Protein AF-A0A2V5RBY5-F1 (afdb_monomer_lite)

Radius of gyration: 20.27 Å; chains: 1; bounding box: 41×39×56 Å

Structure (mmCIF, N/CA/C/O backbone):
data_AF-A0A2V5RBY5-F1
#
_entry.id   AF-A0A2V5RBY5-F1
#
loop_
_atom_site.group_PDB
_atom_site.id
_atom_site.type_symbol
_atom_site.label_atom_id
_atom_site.label_alt_id
_atom_site.label_comp_id
_atom_site.label_asym_id
_atom_site.label_entity_id
_atom_site.label_seq_id
_atom_site.pdbx_PDB_ins_code
_atom_site.Cartn_x
_atom_site.Cartn_y
_atom_site.Cartn_z
_atom_site.occupancy
_atom_site.B_iso_or_equiv
_atom_site.auth_seq_id
_atom_site.auth_comp_id
_atom_site.auth_asym_id
_atom_site.auth_atom_id
_atom_site.pdbx_PDB_model_num
ATOM 1 N N . MET A 1 1 ? -12.080 25.697 1.857 1.00 53.56 1 MET A N 1
ATOM 2 C CA . MET A 1 1 ? -10.682 25.572 1.367 1.00 53.56 1 MET A CA 1
ATOM 3 C C . MET A 1 1 ? -9.979 24.248 1.733 1.00 53.56 1 MET A C 1
ATOM 5 O O . MET A 1 1 ? -9.170 23.794 0.939 1.00 53.56 1 MET A O 1
ATOM 9 N N . ARG A 1 2 ? -10.310 23.562 2.844 1.00 58.31 2 ARG A N 1
ATOM 10 C CA . ARG A 1 2 ? -9.569 22.377 3.357 1.00 58.31 2 ARG A CA 1
ATOM 11 C C . ARG A 1 2 ? -9.593 21.093 2.490 1.00 58.31 2 ARG A C 1
ATOM 13 O O . ARG A 1 2 ? -8.629 20.343 2.514 1.00 58.31 2 ARG A O 1
ATOM 20 N N . ARG A 1 3 ? -10.642 20.841 1.686 1.00 60.62 3 ARG A N 1
ATOM 21 C CA . ARG A 1 3 ? -10.751 19.612 0.857 1.00 60.62 3 ARG A CA 1
ATOM 22 C C . ARG A 1 3 ? -9.857 19.604 -0.393 1.00 60.62 3 ARG A C 1
ATOM 24 O O . ARG A 1 3 ? -9.404 18.543 -0.796 1.00 60.62 3 ARG A O 1
ATOM 31 N N . ARG A 1 4 ? -9.570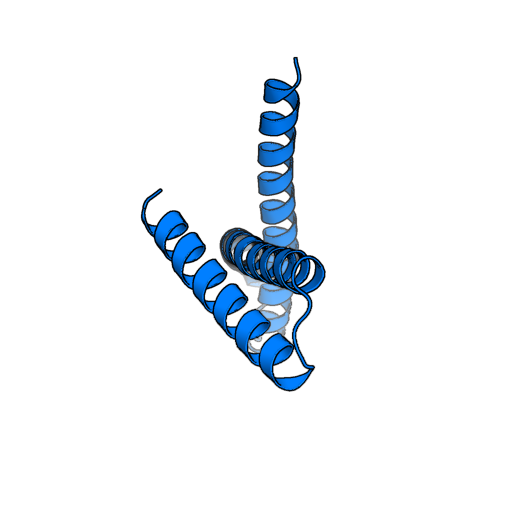 20.770 -0.992 1.00 66.12 4 ARG A N 1
ATOM 32 C CA . ARG A 1 4 ? -8.760 20.864 -2.228 1.00 66.12 4 ARG A CA 1
ATOM 33 C C . ARG A 1 4 ? -7.279 20.572 -1.973 1.00 66.12 4 ARG A C 1
ATOM 35 O O . ARG A 1 4 ? -6.654 19.892 -2.773 1.00 66.12 4 ARG A O 1
ATOM 42 N N . GLY A 1 5 ? -6.753 21.015 -0.827 1.00 79.12 5 GLY A N 1
ATOM 43 C CA . GLY A 1 5 ? -5.382 20.701 -0.413 1.00 79.12 5 GLY A CA 1
ATOM 44 C C . GLY A 1 5 ? -5.182 19.215 -0.105 1.00 79.12 5 GLY A C 1
ATOM 45 O O . GLY A 1 5 ? -4.177 18.644 -0.508 1.00 79.12 5 GLY A O 1
ATOM 46 N N . ALA A 1 6 ? -6.165 18.567 0.532 1.00 81.50 6 ALA A N 1
ATOM 47 C CA . ALA A 1 6 ? -6.101 17.135 0.831 1.00 81.50 6 ALA A CA 1
ATOM 48 C C . ALA A 1 6 ? -6.077 16.270 -0.442 1.00 81.50 6 ALA A C 1
ATOM 50 O O . ALA A 1 6 ? -5.287 15.338 -0.534 1.00 81.50 6 ALA A O 1
ATOM 51 N N . LEU A 1 7 ? -6.890 16.610 -1.448 1.00 84.00 7 LEU A N 1
ATOM 52 C CA . LEU A 1 7 ? -6.886 15.910 -2.737 1.00 84.00 7 LEU A CA 1
ATOM 53 C C . LEU A 1 7 ? -5.540 16.047 -3.460 1.00 84.00 7 LEU A C 1
ATOM 55 O O . LEU A 1 7 ? -5.019 15.062 -3.976 1.00 84.00 7 LEU A O 1
ATOM 59 N N . LEU A 1 8 ? -4.958 17.251 -3.453 1.00 85.50 8 LEU A N 1
ATOM 60 C CA . LEU A 1 8 ? -3.655 17.497 -4.069 1.00 85.50 8 LEU A CA 1
ATOM 61 C C . LEU A 1 8 ? -2.535 16.734 -3.347 1.00 85.50 8 LEU A C 1
ATOM 63 O O . LEU A 1 8 ? -1.671 16.155 -3.998 1.00 85.50 8 LEU A O 1
ATOM 67 N N . ALA A 1 9 ? -2.579 16.688 -2.013 1.00 90.06 9 ALA A N 1
ATOM 68 C CA . ALA A 1 9 ? -1.621 15.938 -1.207 1.00 90.06 9 ALA A CA 1
ATOM 69 C C . ALA A 1 9 ? -1.703 14.429 -1.480 1.00 90.06 9 ALA A C 1
ATOM 71 O O . ALA A 1 9 ? -0.672 13.794 -1.681 1.00 90.06 9 ALA A O 1
ATOM 72 N N . LEU A 1 10 ? -2.914 13.869 -1.563 1.00 86.06 10 LEU A N 1
ATOM 73 C CA . LEU A 1 10 ? -3.118 12.452 -1.884 1.00 86.06 10 LEU A CA 1
ATOM 74 C C . LEU A 1 10 ? -2.648 12.110 -3.303 1.00 86.06 10 LEU A C 1
ATOM 76 O O . LEU A 1 10 ? -2.054 11.054 -3.523 1.00 86.06 10 LEU A O 1
ATOM 80 N N . PHE A 1 11 ? -2.874 13.005 -4.265 1.00 88.75 11 PHE A N 1
ATOM 81 C CA . PHE A 1 11 ? -2.359 12.838 -5.620 1.00 88.75 11 PHE A CA 1
ATOM 82 C C . PHE A 1 11 ? -0.826 12.859 -5.642 1.00 88.75 11 PHE A C 1
ATOM 84 O O . PHE A 1 11 ? -0.203 11.936 -6.166 1.00 88.75 11 PHE A O 1
ATOM 91 N N . LEU A 1 12 ? -0.214 13.868 -5.015 1.00 92.00 12 LEU A N 1
ATOM 92 C CA . LEU A 1 12 ? 1.240 14.003 -4.958 1.00 92.00 12 LEU A CA 1
ATOM 93 C C . LEU A 1 12 ? 1.893 12.823 -4.228 1.00 92.00 12 LEU A C 1
ATOM 95 O O . LEU A 1 12 ? 2.943 12.348 -4.647 1.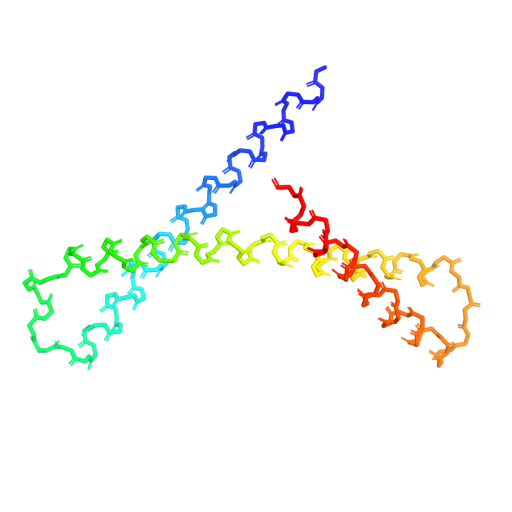00 92.00 12 LEU A O 1
ATOM 99 N N . GLN A 1 13 ? 1.245 12.307 -3.185 1.00 93.25 13 GLN A N 1
ATOM 100 C CA . GLN A 1 13 ? 1.672 11.107 -2.480 1.00 93.25 13 GLN A CA 1
ATOM 101 C C . GLN A 1 13 ? 1.679 9.881 -3.402 1.00 93.25 13 GLN A C 1
ATOM 103 O O . GLN A 1 13 ? 2.682 9.171 -3.444 1.00 93.25 13 GLN A O 1
ATOM 108 N N . LYS A 1 14 ? 0.610 9.644 -4.176 1.00 92.00 14 LYS A N 1
ATOM 109 C CA . LYS A 1 14 ? 0.566 8.526 -5.138 1.00 92.00 14 LYS A CA 1
ATOM 110 C C . LYS A 1 14 ? 1.659 8.654 -6.203 1.00 92.00 14 LYS A C 1
ATOM 112 O O . LYS A 1 14 ? 2.318 7.664 -6.510 1.00 92.00 14 LYS A O 1
ATOM 117 N N . VAL A 1 15 ? 1.907 9.865 -6.704 1.00 94.38 15 VAL A N 1
ATOM 118 C CA . VAL A 1 15 ? 3.017 10.128 -7.637 1.00 94.38 15 VAL A CA 1
ATOM 119 C C . VAL A 1 15 ? 4.368 9.837 -6.981 1.00 94.38 15 VAL A C 1
ATOM 121 O O . VAL A 1 15 ? 5.187 9.136 -7.567 1.00 94.38 15 VAL A O 1
ATOM 124 N N . ALA A 1 16 ? 4.596 10.309 -5.754 1.00 95.50 16 ALA A N 1
ATOM 125 C CA . ALA A 1 16 ? 5.840 10.065 -5.029 1.00 95.50 16 ALA A CA 1
ATOM 126 C C . ALA A 1 16 ? 6.091 8.564 -4.805 1.00 95.50 16 ALA A C 1
ATOM 128 O O . ALA A 1 16 ? 7.197 8.090 -5.055 1.00 95.50 16 ALA A O 1
ATOM 129 N N . ILE A 1 17 ? 5.067 7.804 -4.405 1.00 95.81 17 ILE A N 1
ATOM 130 C CA . ILE A 1 17 ? 5.157 6.346 -4.225 1.00 95.81 17 ILE A CA 1
ATOM 131 C C . ILE A 1 17 ? 5.492 5.656 -5.551 1.00 95.81 17 ILE A C 1
ATOM 133 O O . ILE A 1 17 ? 6.385 4.811 -5.586 1.00 95.81 17 ILE A O 1
ATOM 137 N N . ALA A 1 18 ? 4.825 6.037 -6.645 1.00 96.44 18 ALA A N 1
ATOM 138 C CA . ALA A 1 18 ? 5.085 5.472 -7.966 1.00 96.44 18 ALA A CA 1
ATOM 139 C C . ALA A 1 18 ? 6.520 5.750 -8.434 1.00 96.44 18 ALA A C 1
ATOM 141 O O . ALA A 1 18 ? 7.197 4.841 -8.907 1.00 96.44 18 ALA A O 1
ATOM 142 N N . VAL A 1 19 ? 7.010 6.983 -8.261 1.00 97.38 19 VAL A N 1
ATOM 143 C CA . VAL A 1 19 ? 8.383 7.368 -8.625 1.00 97.38 19 VAL A CA 1
ATOM 144 C C . VAL A 1 19 ? 9.403 6.608 -7.780 1.00 97.38 19 VAL A C 1
ATOM 146 O O . VAL A 1 19 ? 10.360 6.059 -8.324 1.00 97.38 19 VAL A O 1
ATOM 149 N N . LEU A 1 20 ? 9.192 6.519 -6.464 1.00 96.94 20 LEU A N 1
ATOM 150 C CA . LEU A 1 20 ? 10.067 5.748 -5.58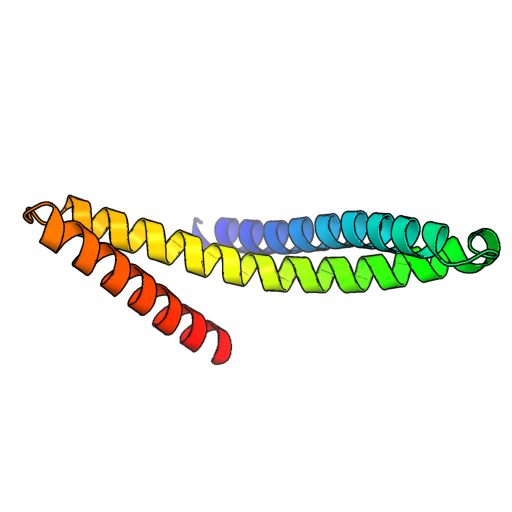0 1.00 96.94 20 LEU A CA 1
ATOM 151 C C . LEU A 1 20 ? 10.088 4.268 -5.970 1.00 96.94 20 LEU A C 1
ATOM 153 O O . LEU A 1 20 ? 11.164 3.679 -6.056 1.00 96.94 20 LEU A O 1
ATOM 157 N N . GLY A 1 21 ? 8.924 3.688 -6.266 1.00 97.00 21 GLY A N 1
ATOM 158 C CA . GLY A 1 21 ? 8.822 2.306 -6.721 1.00 97.00 21 GLY A CA 1
ATOM 159 C C . GLY A 1 21 ? 9.466 2.071 -8.075 1.00 97.00 21 GLY A C 1
ATOM 160 O O . GLY A 1 21 ? 10.135 1.058 -8.253 1.00 97.00 21 GLY A O 1
ATOM 161 N N . PHE A 1 22 ? 9.362 3.029 -8.991 1.00 97.81 22 PHE A N 1
ATOM 162 C CA . PHE A 1 22 ? 10.032 2.959 -10.281 1.00 97.81 22 PHE A CA 1
ATOM 163 C C . PHE A 1 22 ? 11.553 2.966 -10.143 1.00 97.81 22 PHE A C 1
ATOM 165 O O . PHE A 1 22 ? 12.241 2.106 -10.691 1.00 97.81 22 PHE A O 1
ATOM 172 N N . LEU A 1 23 ? 12.094 3.896 -9.360 1.00 97.31 23 LEU A N 1
ATOM 173 C CA . LEU A 1 23 ? 13.539 4.003 -9.170 1.00 97.31 23 LEU A CA 1
ATOM 174 C C . LEU A 1 23 ? 14.101 2.806 -8.391 1.00 97.31 23 LEU A C 1
ATOM 176 O O . LEU A 1 23 ? 15.144 2.263 -8.766 1.00 97.31 23 LEU A O 1
ATOM 180 N N . ALA A 1 24 ? 13.413 2.376 -7.330 1.00 97.06 24 ALA A N 1
ATOM 181 C CA . ALA A 1 24 ? 13.809 1.211 -6.546 1.00 97.06 24 ALA A CA 1
ATOM 182 C C . ALA A 1 24 ? 13.699 -0.079 -7.369 1.00 97.06 24 ALA A C 1
ATOM 184 O O . ALA A 1 24 ? 14.649 -0.855 -7.420 1.00 97.06 24 ALA A O 1
ATOM 185 N N . GLY A 1 25 ? 12.578 -0.279 -8.063 1.00 96.25 25 GLY A N 1
ATOM 186 C CA . GLY A 1 25 ? 12.329 -1.450 -8.899 1.00 96.25 25 GLY A CA 1
ATOM 187 C C . GLY A 1 25 ? 13.286 -1.559 -10.076 1.00 96.25 25 GLY A C 1
ATOM 188 O O . GLY A 1 25 ? 13.801 -2.640 -10.339 1.00 96.25 25 GLY A O 1
ATOM 189 N N . GLY A 1 26 ? 13.591 -0.447 -10.747 1.00 94.75 26 GLY A N 1
ATOM 190 C CA . GLY A 1 26 ? 14.548 -0.434 -11.851 1.00 94.75 26 GLY A CA 1
ATOM 191 C C . GLY A 1 26 ? 15.960 -0.784 -11.384 1.00 94.75 26 GLY A C 1
ATOM 192 O O . GLY A 1 26 ? 16.631 -1.605 -12.010 1.00 94.75 26 GLY A O 1
ATOM 193 N N . LYS A 1 27 ? 16.400 -0.239 -10.239 1.00 94.25 27 LYS A N 1
ATOM 194 C CA . LYS A 1 27 ? 17.698 -0.599 -9.644 1.00 94.25 27 LYS A CA 1
ATOM 195 C C . LYS A 1 27 ? 17.748 -2.048 -9.168 1.00 94.25 27 LYS A C 1
ATOM 197 O O . LYS A 1 27 ? 18.738 -2.724 -9.428 1.00 94.25 27 LYS A O 1
ATOM 202 N N . LEU A 1 28 ? 16.708 -2.525 -8.484 1.00 94.00 28 LEU A N 1
ATOM 203 C CA . LEU A 1 28 ? 16.638 -3.906 -8.003 1.00 94.00 28 LEU A CA 1
ATOM 204 C C . LEU A 1 28 ? 16.570 -4.898 -9.166 1.00 94.00 28 LEU A C 1
ATOM 206 O O . LEU A 1 28 ? 17.313 -5.872 -9.169 1.00 94.00 28 LEU A O 1
ATOM 210 N N . GLY A 1 29 ? 15.745 -4.626 -10.178 1.00 93.25 29 GLY A N 1
ATOM 211 C CA . GLY A 1 29 ? 15.669 -5.427 -11.398 1.00 93.25 29 GLY A CA 1
ATOM 212 C C . GLY A 1 29 ? 17.005 -5.463 -12.135 1.00 93.25 29 GLY A C 1
ATOM 213 O O . GLY A 1 29 ? 17.445 -6.533 -12.547 1.00 93.25 29 GLY A O 1
ATOM 214 N N . GLY A 1 30 ? 17.693 -4.321 -12.212 1.00 91.56 30 GLY A N 1
ATOM 215 C CA . GLY A 1 30 ? 19.048 -4.233 -12.745 1.00 91.56 30 GLY A CA 1
ATOM 216 C C . GLY A 1 30 ? 20.054 -5.082 -11.964 1.00 91.56 30 GLY A C 1
ATOM 217 O O .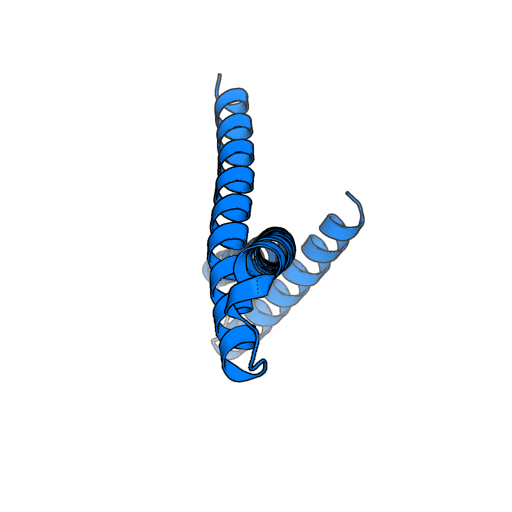 GLY A 1 30 ? 20.770 -5.884 -12.555 1.00 91.56 30 GLY A O 1
ATOM 218 N N . ALA A 1 31 ? 20.065 -4.967 -10.633 1.00 91.38 31 ALA A N 1
ATOM 219 C CA . ALA A 1 31 ? 20.957 -5.732 -9.761 1.00 91.38 31 ALA A CA 1
ATOM 220 C C . ALA A 1 31 ? 20.718 -7.246 -9.875 1.00 91.38 31 ALA A C 1
ATOM 222 O O . ALA A 1 31 ? 21.670 -8.007 -10.052 1.00 91.38 31 ALA A O 1
ATOM 223 N N . ILE A 1 32 ? 19.452 -7.674 -9.853 1.00 91.12 32 ILE A N 1
ATOM 224 C CA . ILE A 1 32 ? 19.067 -9.074 -10.064 1.00 91.12 32 ILE A CA 1
ATOM 225 C C . ILE A 1 32 ? 19.559 -9.527 -11.439 1.00 91.12 32 ILE A C 1
ATOM 227 O O . ILE A 1 32 ? 20.264 -10.524 -11.542 1.00 91.12 32 ILE A O 1
ATOM 231 N N . ALA A 1 33 ? 19.266 -8.778 -12.499 1.00 89.44 33 ALA A N 1
ATOM 232 C CA . ALA A 1 33 ? 19.661 -9.191 -13.835 1.00 89.44 33 ALA A CA 1
ATOM 233 C C . ALA A 1 33 ? 21.186 -9.237 -14.019 1.00 89.44 33 ALA A C 1
ATOM 235 O O . ALA A 1 33 ? 21.685 -10.165 -14.644 1.00 89.44 33 ALA A O 1
ATOM 236 N N . SER A 1 34 ? 21.940 -8.305 -13.433 1.00 87.50 34 SER A N 1
ATOM 237 C CA . SER A 1 34 ? 23.408 -8.343 -13.477 1.00 87.50 34 SER A CA 1
ATOM 238 C C . SER A 1 34 ? 24.005 -9.556 -12.757 1.00 87.50 34 SER A C 1
ATOM 240 O O . SER A 1 34 ? 25.089 -10.001 -13.117 1.00 87.50 34 SER A O 1
ATOM 242 N N . ALA A 1 35 ? 23.297 -10.111 -11.767 1.00 88.12 35 ALA A N 1
ATOM 243 C CA . ALA A 1 35 ? 23.737 -11.299 -11.044 1.00 88.12 35 ALA A CA 1
ATOM 244 C C . ALA A 1 35 ? 23.496 -12.600 -11.832 1.00 88.12 35 ALA A C 1
ATOM 246 O O . ALA A 1 35 ? 24.218 -13.572 -11.627 1.00 88.12 35 ALA A O 1
ATOM 247 N N . PHE A 1 36 ? 22.498 -12.625 -12.725 1.00 85.75 36 PHE A N 1
ATOM 248 C CA . PHE A 1 36 ? 22.087 -13.834 -13.452 1.00 85.75 36 PHE A CA 1
ATOM 249 C C . PHE A 1 36 ? 22.402 -13.818 -14.960 1.00 85.75 36 PHE A C 1
ATOM 251 O O . PHE A 1 36 ? 22.487 -14.888 -15.561 1.00 85.75 36 PHE A O 1
ATOM 258 N N . PHE A 1 37 ? 22.587 -12.652 -15.590 1.00 82.44 37 PHE A N 1
ATOM 259 C CA . PHE A 1 37 ? 22.781 -12.528 -17.041 1.00 82.44 37 PHE A CA 1
ATOM 260 C C . PHE A 1 37 ? 24.159 -11.970 -17.414 1.00 82.44 37 PHE A C 1
ATOM 262 O O . PHE A 1 37 ? 24.553 -10.888 -16.987 1.00 82.44 37 PHE A O 1
ATOM 269 N N . VAL A 1 38 ? 24.849 -12.673 -18.319 1.00 64.12 38 VAL A N 1
ATOM 270 C CA . VAL A 1 38 ? 26.186 -12.306 -18.828 1.00 64.12 38 VAL A CA 1
ATOM 271 C C . VAL A 1 38 ? 26.144 -11.099 -19.789 1.00 64.12 38 VAL A C 1
ATOM 273 O O . VAL A 1 38 ? 27.093 -10.326 -19.841 1.00 64.12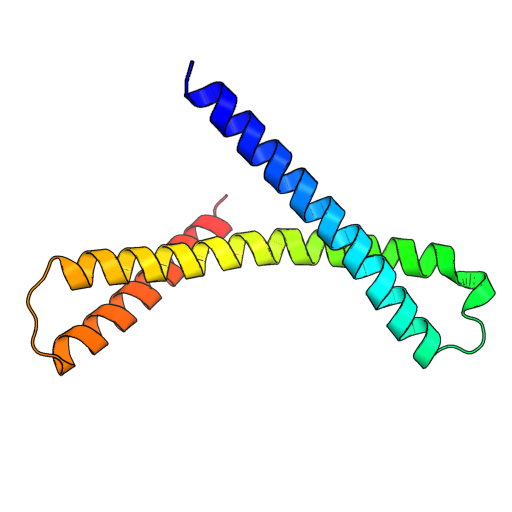 38 VAL A O 1
ATOM 276 N N . HIS A 1 39 ? 25.025 -10.876 -20.494 1.00 70.00 39 HIS A N 1
ATOM 277 C CA . HIS A 1 39 ? 24.843 -9.790 -21.483 1.00 70.00 39 HIS A CA 1
ATOM 278 C C . HIS A 1 39 ? 24.014 -8.603 -20.954 1.00 70.00 39 HIS A C 1
ATOM 280 O O . HIS A 1 39 ? 23.292 -7.937 -21.700 1.00 70.00 39 HIS A O 1
ATOM 286 N N . TYR A 1 40 ? 24.104 -8.321 -19.651 1.00 67.25 40 TYR A N 1
ATOM 287 C CA . TYR A 1 40 ? 23.344 -7.249 -18.996 1.00 67.25 40 TYR A CA 1
ATOM 288 C C . TYR A 1 40 ? 23.515 -5.874 -19.666 1.00 67.25 40 TYR A C 1
ATOM 290 O O . TYR A 1 40 ? 22.549 -5.123 -19.794 1.00 67.25 40 TYR A O 1
ATOM 298 N N . GLY A 1 41 ? 24.730 -5.553 -20.128 1.00 70.88 41 GLY A N 1
ATOM 299 C CA . GLY A 1 41 ? 25.057 -4.246 -20.706 1.00 70.88 41 GLY A CA 1
ATOM 300 C C . GLY A 1 41 ? 24.192 -3.856 -21.909 1.00 70.88 41 GLY A C 1
ATOM 301 O O . GLY A 1 41 ? 23.814 -2.694 -22.022 1.00 70.88 41 GLY A O 1
ATOM 302 N N . GLU A 1 42 ? 23.809 -4.819 -22.752 1.00 77.31 42 GLU A N 1
ATOM 303 C CA . GLU A 1 42 ? 23.013 -4.559 -23.963 1.00 77.31 42 GLU A CA 1
ATOM 304 C C . GLU A 1 42 ? 21.522 -4.332 -23.667 1.00 77.31 42 GLU A C 1
ATOM 306 O O . GLU A 1 42 ? 20.841 -3.621 -24.401 1.00 77.31 42 GLU A O 1
ATOM 311 N N . HIS A 1 43 ? 21.012 -4.896 -22.567 1.00 83.25 43 HIS A N 1
ATOM 312 C CA . HIS A 1 43 ? 19.581 -4.887 -22.230 1.00 83.25 43 HIS A CA 1
ATOM 313 C C . HIS A 1 43 ? 19.259 -4.052 -20.980 1.00 83.25 43 HIS A C 1
ATOM 315 O O . HIS A 1 43 ? 18.101 -3.983 -20.560 1.00 83.25 43 HIS A O 1
ATOM 321 N N . SER A 1 44 ? 20.265 -3.394 -20.394 1.00 84.31 44 SER A N 1
ATOM 322 C CA . SER A 1 44 ? 20.185 -2.641 -19.133 1.00 84.31 44 SER A CA 1
ATOM 323 C C . SER A 1 44 ? 19.016 -1.647 -19.102 1.00 84.31 44 SER A C 1
ATOM 325 O O . SER A 1 44 ? 18.267 -1.595 -18.127 1.00 84.31 44 SER A O 1
ATOM 327 N N . THR A 1 45 ? 18.771 -0.920 -20.198 1.00 89.12 45 THR A N 1
ATOM 328 C CA . THR A 1 45 ? 17.659 0.041 -20.295 1.00 89.12 45 THR A CA 1
ATOM 329 C C . THR A 1 45 ? 16.289 -0.633 -20.224 1.00 89.12 45 THR A C 1
ATOM 331 O O . THR A 1 45 ? 15.398 -0.144 -19.530 1.00 89.12 45 THR A O 1
ATOM 334 N N . ILE A 1 46 ? 16.114 -1.765 -20.913 1.00 91.38 46 ILE A N 1
ATOM 335 C CA . ILE A 1 46 ? 14.846 -2.509 -20.935 1.00 91.38 46 ILE A CA 1
ATOM 336 C C . ILE A 1 46 ? 14.592 -3.131 -19.561 1.00 91.38 46 ILE A C 1
ATOM 338 O O . ILE A 1 46 ? 13.491 -3.017 -19.026 1.00 91.38 46 ILE A O 1
ATOM 342 N N . ILE A 1 47 ? 15.621 -3.730 -18.958 1.00 91.12 47 ILE A N 1
ATOM 343 C CA . ILE A 1 47 ? 15.542 -4.328 -17.621 1.00 91.12 47 ILE A CA 1
ATOM 344 C C . ILE A 1 47 ? 15.182 -3.268 -16.579 1.00 91.12 47 ILE A C 1
ATOM 346 O O . ILE A 1 47 ? 14.302 -3.499 -15.749 1.00 91.12 47 ILE A O 1
ATOM 350 N N . PHE A 1 48 ? 15.817 -2.096 -16.636 1.00 93.12 48 PHE A N 1
ATOM 351 C CA . PHE A 1 48 ? 15.504 -0.991 -15.737 1.00 93.12 48 PHE A CA 1
ATOM 352 C C . PHE A 1 48 ? 14.058 -0.510 -15.912 1.00 93.12 48 PHE A C 1
ATOM 354 O O . PHE A 1 48 ? 13.366 -0.296 -14.919 1.00 93.12 48 PHE A O 1
ATOM 361 N N . LEU A 1 49 ? 13.577 -0.375 -17.153 1.00 95.62 49 LEU A N 1
ATOM 362 C CA . LEU A 1 49 ? 12.208 0.064 -17.429 1.00 95.62 49 LEU A CA 1
ATOM 363 C C . LEU A 1 49 ? 11.175 -0.949 -16.918 1.00 95.62 49 LEU A C 1
ATOM 365 O O . LEU A 1 49 ? 10.233 -0.565 -16.227 1.00 95.62 49 LEU A O 1
ATOM 369 N N . VAL A 1 50 ? 11.364 -2.239 -17.210 1.00 95.50 50 VAL A N 1
ATOM 370 C CA . VAL A 1 50 ? 10.465 -3.311 -16.755 1.00 95.50 50 VAL A CA 1
ATOM 371 C C . VAL A 1 50 ? 10.504 -3.434 -15.235 1.00 95.50 50 VAL A C 1
ATOM 373 O O . VAL A 1 50 ? 9.455 -3.413 -14.593 1.00 95.50 50 VAL A O 1
ATOM 376 N N . GLY A 1 51 ? 11.701 -3.495 -14.646 1.00 95.25 51 GLY A N 1
ATOM 377 C CA . GLY A 1 51 ? 11.881 -3.538 -13.196 1.00 95.25 51 GLY A CA 1
ATOM 378 C C . GLY A 1 51 ? 11.263 -2.321 -12.512 1.00 95.25 51 GLY A C 1
ATOM 379 O O . GLY A 1 51 ? 10.618 -2.458 -11.475 1.00 95.25 51 GLY A O 1
ATOM 380 N N . GLY A 1 52 ? 11.386 -1.140 -13.118 1.00 96.62 52 GLY A N 1
ATOM 381 C CA . GLY A 1 52 ? 10.781 0.084 -12.619 1.00 96.62 52 GLY A CA 1
ATOM 382 C C . GLY A 1 52 ? 9.259 0.059 -12.687 1.00 96.62 52 GLY A C 1
ATOM 383 O O . GLY A 1 52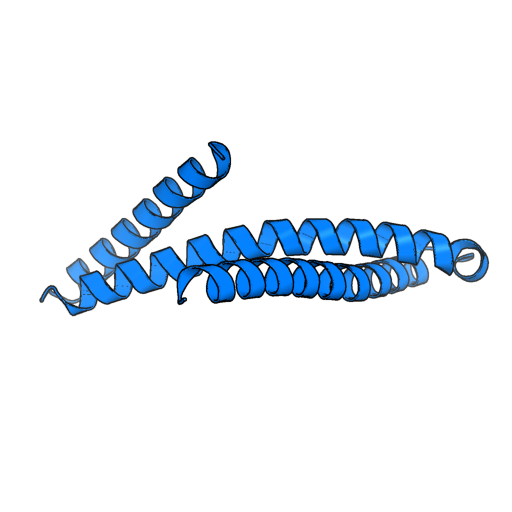 ? 8.602 0.359 -11.696 1.00 96.62 52 GLY A O 1
ATOM 384 N N . ILE A 1 53 ? 8.663 -0.351 -13.806 1.00 97.44 53 ILE A N 1
ATOM 385 C CA . ILE A 1 53 ? 7.199 -0.464 -13.913 1.00 97.44 53 ILE A CA 1
ATOM 386 C C . ILE A 1 53 ? 6.663 -1.460 -12.877 1.00 97.44 53 ILE A C 1
ATOM 388 O O . ILE A 1 53 ? 5.719 -1.143 -12.150 1.00 97.44 53 ILE A O 1
ATOM 392 N N . VAL A 1 54 ? 7.300 -2.628 -12.754 1.00 97.19 54 VAL A N 1
ATOM 393 C CA . VAL A 1 54 ? 6.935 -3.638 -11.751 1.00 97.19 54 VAL A CA 1
ATOM 394 C C . VAL A 1 54 ? 7.070 -3.069 -10.339 1.00 97.19 54 VAL A C 1
ATOM 396 O O . VAL A 1 54 ? 6.141 -3.195 -9.544 1.00 97.19 54 VAL A O 1
ATOM 399 N N . GLY A 1 55 ? 8.180 -2.398 -10.028 1.00 97.00 55 GLY A N 1
ATOM 400 C CA . GLY A 1 55 ? 8.402 -1.789 -8.719 1.00 97.00 55 GLY A CA 1
ATOM 401 C C . GLY A 1 55 ? 7.411 -0.675 -8.394 1.00 97.00 55 GLY A C 1
ATOM 402 O O . GLY A 1 55 ? 6.931 -0.609 -7.266 1.00 97.00 55 GLY A O 1
ATOM 403 N N . ALA A 1 56 ? 7.050 0.163 -9.367 1.00 97.31 56 ALA A N 1
ATOM 404 C CA . ALA A 1 56 ? 6.049 1.214 -9.204 1.00 97.31 56 ALA A CA 1
ATOM 405 C C . ALA A 1 56 ? 4.675 0.626 -8.867 1.00 97.31 56 ALA A C 1
ATOM 407 O O . ALA A 1 56 ? 4.053 1.045 -7.892 1.00 97.31 56 ALA A O 1
ATOM 408 N N . ILE A 1 57 ? 4.227 -0.376 -9.630 1.00 96.38 57 ILE A N 1
ATOM 409 C CA . ILE A 1 57 ? 2.956 -1.070 -9.382 1.00 96.38 57 ILE A CA 1
ATOM 410 C C . ILE A 1 57 ? 2.986 -1.753 -8.013 1.00 96.38 57 ILE A C 1
ATOM 412 O O . ILE A 1 57 ? 2.049 -1.603 -7.229 1.00 96.38 57 ILE A O 1
ATOM 416 N N . LEU A 1 58 ? 4.077 -2.458 -7.702 1.00 96.00 58 LEU A N 1
ATOM 417 C CA . LEU A 1 58 ? 4.237 -3.161 -6.436 1.00 96.00 58 LEU A CA 1
ATOM 418 C C . LEU A 1 58 ? 4.141 -2.199 -5.249 1.00 96.00 58 LEU A C 1
ATOM 420 O O . LEU A 1 58 ? 3.401 -2.477 -4.310 1.00 96.00 58 LEU A O 1
ATOM 424 N N . LEU A 1 59 ? 4.847 -1.066 -5.294 1.00 95.62 59 LEU A N 1
ATOM 425 C CA . LEU A 1 59 ? 4.828 -0.087 -4.207 1.00 95.62 59 LEU A CA 1
ATOM 426 C C . LEU A 1 59 ? 3.484 0.631 -4.096 1.00 95.62 59 LEU A C 1
ATOM 428 O O . LEU A 1 59 ? 3.031 0.851 -2.979 1.00 95.62 59 LEU A O 1
ATOM 432 N N . LEU A 1 60 ? 2.818 0.941 -5.212 1.00 93.19 60 LEU A N 1
ATOM 433 C CA . LEU A 1 60 ? 1.465 1.507 -5.186 1.00 93.19 60 LEU A CA 1
ATOM 434 C C . LEU A 1 60 ? 0.482 0.572 -4.473 1.00 93.19 60 LEU A C 1
ATOM 436 O O . LEU A 1 60 ? -0.233 1.016 -3.578 1.00 93.19 60 LEU A O 1
ATOM 440 N N . VAL A 1 61 ? 0.498 -0.720 -4.813 1.00 93.44 61 VAL A N 1
ATOM 441 C CA . VAL A 1 61 ? -0.363 -1.722 -4.169 1.00 93.44 61 VAL A CA 1
ATOM 442 C C . VAL A 1 61 ? 0.027 -1.910 -2.705 1.00 93.44 61 VAL A C 1
ATOM 444 O O . VAL A 1 61 ? -0.827 -1.856 -1.822 1.00 93.44 61 VAL A O 1
ATOM 447 N N . LEU A 1 62 ? 1.316 -2.110 -2.425 1.00 93.94 62 LEU A N 1
ATOM 448 C CA . LEU A 1 62 ? 1.805 -2.372 -1.074 1.00 93.94 62 LEU A CA 1
ATOM 449 C C . LEU A 1 62 ? 1.512 -1.206 -0.128 1.00 93.94 62 LEU A C 1
ATOM 451 O O . LEU A 1 62 ? 1.221 -1.433 1.044 1.00 93.94 62 LEU A O 1
ATOM 455 N N . PHE A 1 63 ? 1.561 0.029 -0.624 1.00 93.88 63 PHE A N 1
ATOM 456 C CA . PHE A 1 63 ? 1.294 1.205 0.190 1.00 93.88 63 PHE A CA 1
ATOM 457 C C . PHE A 1 63 ? -0.164 1.261 0.666 1.00 93.88 63 PHE A C 1
ATOM 459 O O . PHE A 1 63 ? -0.404 1.561 1.835 1.00 93.88 63 PHE A O 1
ATOM 466 N N . ASP A 1 64 ? -1.131 0.910 -0.186 1.00 91.81 64 ASP A N 1
ATOM 467 C CA . ASP A 1 64 ? -2.541 0.833 0.218 1.00 91.81 64 ASP A CA 1
ATOM 468 C C . ASP A 1 64 ? -2.748 -0.256 1.294 1.00 91.81 64 ASP A C 1
ATOM 470 O O . ASP A 1 64 ? -3.419 -0.021 2.301 1.00 91.81 64 ASP A O 1
ATOM 474 N N . TRP A 1 65 ? -2.088 -1.414 1.163 1.00 93.62 65 TRP A N 1
ATOM 475 C CA . TRP A 1 65 ? -2.094 -2.457 2.203 1.00 93.62 65 TRP A CA 1
ATOM 476 C C . TRP A 1 65 ? -1.413 -2.013 3.503 1.00 93.62 65 TRP A C 1
ATOM 478 O O . TRP A 1 65 ? -1.915 -2.296 4.593 1.00 93.62 65 TRP A O 1
ATOM 488 N N . ALA A 1 66 ? -0.294 -1.295 3.412 1.00 94.12 66 ALA A N 1
ATOM 489 C CA . ALA A 1 66 ? 0.408 -0.762 4.574 1.00 94.12 66 ALA A CA 1
ATOM 490 C C . ALA A 1 66 ? -0.468 0.240 5.339 1.00 94.12 66 ALA A C 1
ATOM 492 O O . ALA A 1 66 ? -0.551 0.164 6.566 1.00 94.12 66 ALA A O 1
ATOM 493 N N . LEU A 1 67 ? -1.179 1.123 4.627 1.00 92.88 67 LEU A N 1
ATOM 494 C CA . LEU A 1 67 ? -2.150 2.035 5.234 1.00 92.88 67 LEU A CA 1
ATOM 495 C C . LEU A 1 67 ? -3.258 1.276 5.970 1.00 92.88 67 LEU A C 1
ATOM 497 O O . LEU A 1 67 ? -3.603 1.668 7.084 1.00 92.88 67 LEU A O 1
ATOM 501 N N . ILE A 1 68 ? -3.773 0.184 5.395 1.00 95.06 68 ILE A N 1
ATOM 502 C CA . ILE A 1 68 ? -4.808 -0.643 6.032 1.00 95.06 68 ILE A CA 1
ATOM 503 C C . ILE A 1 68 ? -4.309 -1.240 7.350 1.00 95.06 68 ILE A C 1
ATOM 505 O O . ILE A 1 68 ? -4.971 -1.140 8.387 1.00 95.06 68 ILE A O 1
ATOM 509 N N . VAL A 1 69 ? -3.123 -1.848 7.326 1.00 95.50 69 VAL A N 1
ATOM 510 C CA . VAL A 1 69 ? -2.536 -2.491 8.507 1.00 95.50 69 VAL A CA 1
ATOM 511 C C . VAL A 1 69 ? -2.249 -1.457 9.593 1.00 95.50 69 VAL A C 1
ATOM 513 O O . VAL A 1 69 ? -2.682 -1.627 10.732 1.00 95.50 69 VAL A O 1
ATOM 516 N N . VAL A 1 70 ? -1.584 -0.354 9.243 1.00 95.62 70 VAL A N 1
ATOM 517 C CA . VAL A 1 70 ? -1.250 0.716 10.193 1.00 95.62 70 VAL A CA 1
ATOM 518 C C . VAL A 1 70 ? -2.518 1.355 10.761 1.00 95.62 70 VAL A C 1
ATOM 520 O O . VAL A 1 70 ? -2.617 1.534 11.973 1.00 95.62 70 VAL A O 1
ATOM 523 N N . SER A 1 71 ? -3.520 1.638 9.924 1.00 95.81 71 SER A N 1
ATOM 524 C CA . SER A 1 71 ? -4.805 2.185 10.372 1.00 95.81 71 SER A CA 1
ATOM 525 C C . SER A 1 71 ? -5.514 1.248 11.347 1.00 95.81 71 SER A C 1
ATOM 527 O O . SER A 1 71 ? -6.008 1.703 12.378 1.00 95.81 71 SER A O 1
ATOM 529 N N . SER A 1 72 ? -5.523 -0.052 11.058 1.00 95.44 72 SER A N 1
ATOM 530 C CA . SER A 1 72 ? -6.177 -1.054 11.901 1.00 95.44 72 SER A CA 1
ATOM 531 C C . SER A 1 72 ? -5.471 -1.223 13.245 1.00 95.44 72 SER A C 1
ATOM 533 O O . SER A 1 72 ? -6.135 -1.309 14.275 1.00 95.44 72 SER A O 1
ATOM 535 N N . LEU A 1 73 ? -4.136 -1.201 13.258 1.00 95.31 73 LEU A N 1
ATOM 536 C CA . LEU A 1 73 ? -3.343 -1.258 14.489 1.00 95.31 73 LEU A CA 1
ATOM 537 C C . LEU A 1 73 ? -3.536 -0.005 15.347 1.00 95.31 73 LEU A C 1
ATOM 539 O O . LEU A 1 73 ? -3.767 -0.119 16.549 1.00 95.31 73 LEU A O 1
ATOM 543 N N . ILE A 1 74 ? -3.487 1.185 14.739 1.00 95.56 74 ILE A N 1
ATOM 544 C CA . ILE A 1 74 ? -3.727 2.449 15.449 1.00 95.56 74 ILE A CA 1
ATOM 545 C C . ILE A 1 74 ? -5.158 2.475 15.995 1.00 95.56 74 ILE A C 1
ATOM 547 O O . ILE A 1 74 ? -5.357 2.785 17.165 1.00 95.56 74 ILE A O 1
ATOM 551 N N . GLY A 1 75 ? -6.153 2.101 15.186 1.00 93.50 75 GLY A N 1
ATOM 552 C CA . GLY A 1 75 ? -7.551 2.031 15.613 1.00 93.50 75 GLY A CA 1
ATOM 553 C C . GLY A 1 75 ? -7.758 1.066 16.781 1.00 93.50 75 GLY A C 1
ATOM 554 O O . GLY A 1 75 ? -8.385 1.432 17.775 1.00 93.50 75 GLY A O 1
ATOM 555 N N . ALA A 1 76 ? -7.171 -0.131 16.706 1.00 93.44 76 ALA A N 1
ATOM 556 C CA . ALA A 1 76 ? -7.208 -1.107 17.791 1.00 93.44 76 ALA A CA 1
ATOM 557 C C . ALA A 1 76 ? -6.537 -0.574 19.065 1.00 93.44 76 ALA A C 1
ATOM 559 O O . ALA A 1 76 ? -7.090 -0.727 20.154 1.00 93.44 76 ALA A O 1
ATOM 560 N N . HIS A 1 77 ? -5.389 0.098 18.939 1.00 92.56 77 HIS A N 1
ATOM 561 C CA . HIS A 1 77 ? -4.675 0.679 20.075 1.00 92.56 77 HIS A CA 1
ATOM 562 C C . HIS A 1 77 ? -5.448 1.831 20.740 1.00 92.56 77 HIS A C 1
ATOM 564 O O . HIS A 1 77 ? -5.479 1.930 21.967 1.00 92.56 77 HIS A O 1
ATOM 570 N N . LEU A 1 78 ? -6.117 2.680 19.952 1.00 92.94 78 LEU A N 1
ATOM 571 C CA . LEU A 1 78 ? -6.959 3.762 20.473 1.00 92.94 78 LEU A CA 1
ATOM 572 C C . LEU A 1 78 ? -8.164 3.218 21.252 1.00 92.94 78 LEU A C 1
ATOM 574 O O . LEU A 1 78 ? -8.473 3.727 22.327 1.00 92.94 78 LEU A O 1
ATOM 578 N N . ILE A 1 79 ? -8.814 2.164 20.746 1.00 90.25 79 ILE A N 1
ATOM 579 C CA . ILE A 1 79 ? -9.935 1.515 21.441 1.00 90.25 79 ILE A CA 1
ATOM 580 C C . ILE A 1 79 ? -9.442 0.830 22.719 1.00 90.25 79 ILE A C 1
ATOM 582 O O . ILE A 1 79 ? -10.040 1.009 23.775 1.00 90.25 79 ILE A O 1
ATOM 586 N N . GLN A 1 80 ? -8.326 0.102 22.648 1.00 88.94 80 GLN A N 1
ATOM 587 C CA . GLN A 1 80 ? -7.695 -0.516 23.815 1.00 88.94 80 GLN A CA 1
ATOM 588 C C . GLN A 1 80 ? -7.381 0.522 24.904 1.00 88.94 80 GLN A C 1
ATOM 590 O O . GLN A 1 80 ? -7.630 0.273 26.075 1.00 88.94 80 GLN A O 1
ATOM 595 N N . SER A 1 81 ? -6.874 1.697 24.524 1.00 86.88 81 SER A N 1
ATOM 596 C CA . SER A 1 81 ? -6.529 2.765 25.473 1.00 86.88 81 SER A CA 1
ATOM 597 C C . SER A 1 81 ? -7.755 3.431 26.108 1.00 86.88 81 SER A C 1
ATOM 599 O O . SER A 1 81 ? -7.644 4.021 27.180 1.00 86.88 81 SER A O 1
ATOM 601 N N . ALA A 1 82 ? -8.923 3.347 25.465 1.00 87.81 82 ALA A N 1
ATOM 602 C CA . ALA A 1 82 ? -10.174 3.904 25.975 1.00 87.81 82 ALA A CA 1
ATOM 603 C C . ALA A 1 82 ? -10.927 2.950 26.920 1.00 87.81 82 ALA A C 1
ATOM 605 O O . ALA A 1 82 ? -11.813 3.396 27.650 1.00 87.81 82 ALA A O 1
ATOM 606 N N . VAL A 1 83 ? -10.602 1.651 26.916 1.00 85.00 83 VAL A N 1
ATOM 607 C CA . VAL A 1 83 ? -11.306 0.636 27.711 1.00 85.00 83 VAL A CA 1
ATOM 608 C C . VAL A 1 83 ? -10.354 -0.000 28.723 1.00 85.00 83 VAL A C 1
ATOM 610 O O . VAL A 1 83 ? -9.336 -0.585 28.368 1.00 85.00 83 VAL A O 1
ATOM 613 N N . VAL A 1 84 ? -10.704 0.065 30.008 1.00 82.38 84 VAL A N 1
ATOM 614 C CA . VAL A 1 84 ? -9.897 -0.526 31.083 1.00 82.38 84 VAL A CA 1
ATOM 615 C C . VAL A 1 84 ? -10.177 -2.030 31.161 1.00 82.38 84 VAL A C 1
ATOM 617 O O . VAL A 1 84 ? -11.177 -2.451 31.740 1.00 82.38 84 VAL A O 1
ATOM 620 N N . LEU A 1 85 ? -9.304 -2.845 30.559 1.00 78.88 85 LEU A N 1
ATOM 621 C CA . LEU A 1 85 ? -9.348 -4.311 30.641 1.00 78.88 85 LEU A CA 1
ATOM 622 C C . LEU A 1 85 ? -8.145 -4.877 31.415 1.00 78.88 85 LEU A C 1
ATOM 624 O O . LEU A 1 85 ? -7.054 -4.305 31.366 1.00 78.88 85 LEU A O 1
ATOM 628 N N . PRO A 1 86 ? -8.295 -6.055 32.051 1.00 83.81 86 PRO A N 1
ATOM 629 C CA . PRO A 1 86 ? -7.162 -6.857 32.509 1.00 83.81 86 PRO A CA 1
ATOM 630 C C . PRO A 1 86 ? -6.198 -7.166 31.353 1.00 83.81 86 PRO A C 1
ATOM 632 O O . PRO A 1 86 ? -6.638 -7.338 30.213 1.00 83.81 86 PRO A O 1
ATOM 635 N N . ALA A 1 87 ? -4.900 -7.310 31.644 1.00 79.81 87 ALA A N 1
ATOM 636 C CA . ALA A 1 87 ? -3.843 -7.474 30.635 1.00 79.81 87 ALA A CA 1
ATOM 637 C C . ALA A 1 87 ? -4.157 -8.553 29.576 1.00 79.81 87 ALA A C 1
ATOM 639 O O . ALA A 1 87 ? -4.016 -8.309 28.381 1.00 79.81 87 ALA A O 1
ATOM 640 N N . THR A 1 88 ? -4.676 -9.712 29.994 1.00 81.62 88 THR A N 1
ATOM 641 C CA . THR A 1 88 ? -5.049 -10.811 29.086 1.00 81.62 88 THR A CA 1
ATOM 642 C C . THR A 1 88 ? -6.220 -10.449 28.166 1.00 81.62 88 THR A C 1
ATOM 644 O O . THR A 1 88 ? -6.189 -10.749 26.974 1.00 81.62 88 THR A O 1
ATOM 647 N N . GLY A 1 89 ? -7.242 -9.767 28.693 1.00 83.94 89 GLY A N 1
ATOM 648 C CA . GLY A 1 89 ? -8.389 -9.316 27.900 1.00 83.94 89 GLY A CA 1
ATOM 649 C C . GLY A 1 89 ? -7.999 -8.225 26.903 1.00 83.94 89 GLY A C 1
ATOM 650 O O . GLY A 1 89 ? -8.466 -8.221 25.766 1.00 83.94 89 GLY A O 1
ATOM 651 N N . SER A 1 90 ? -7.072 -7.353 27.299 1.00 84.00 90 SER A N 1
ATOM 652 C CA . SER A 1 90 ? -6.546 -6.286 26.453 1.00 84.00 90 SER A CA 1
ATOM 653 C C . SER A 1 90 ? -5.838 -6.819 25.202 1.00 84.00 90 SER A C 1
ATOM 655 O O . SER A 1 90 ? -6.024 -6.266 24.119 1.00 84.00 90 SER A O 1
ATOM 657 N N . THR A 1 91 ? -5.043 -7.885 25.322 1.00 87.38 91 THR A N 1
ATOM 658 C CA . THR A 1 91 ? -4.350 -8.492 24.174 1.00 87.38 91 THR A CA 1
ATOM 659 C C . THR A 1 91 ? -5.336 -9.126 23.195 1.00 87.38 91 THR A C 1
ATOM 661 O O . THR A 1 91 ? -5.230 -8.911 21.988 1.00 87.38 91 THR A O 1
ATOM 664 N N . ILE A 1 92 ? -6.328 -9.862 23.704 1.00 90.25 92 ILE A N 1
ATOM 665 C CA . ILE A 1 92 ? -7.346 -10.522 22.873 1.00 90.25 92 ILE A CA 1
ATOM 666 C C . ILE A 1 92 ? -8.157 -9.483 22.093 1.00 90.25 92 ILE A C 1
ATOM 668 O O . ILE A 1 92 ? -8.338 -9.623 20.884 1.00 90.25 92 ILE A O 1
ATOM 672 N N . VAL A 1 93 ? -8.602 -8.416 22.764 1.00 90.25 93 VAL A N 1
ATOM 673 C CA . VAL A 1 93 ? -9.360 -7.332 22.124 1.00 90.25 93 VAL A CA 1
ATOM 674 C C . VAL A 1 93 ? -8.508 -6.597 21.092 1.00 90.25 93 VAL A C 1
ATOM 676 O O . VAL A 1 93 ? -8.999 -6.334 19.999 1.00 90.25 93 VAL A O 1
ATOM 679 N N . PHE A 1 94 ? -7.232 -6.324 21.379 1.00 91.31 94 PHE A N 1
ATOM 680 C CA . PHE A 1 94 ? -6.337 -5.677 20.419 1.00 91.31 94 PHE A CA 1
ATOM 681 C C . PHE A 1 94 ? -6.206 -6.481 19.119 1.00 91.31 94 PHE A C 1
ATOM 683 O O . PHE A 1 94 ? -6.461 -5.947 18.040 1.00 91.31 94 PHE A O 1
ATOM 690 N N . PHE A 1 95 ? -5.869 -7.772 19.208 1.00 93.62 95 PHE A N 1
ATOM 691 C CA . PHE A 1 95 ? -5.743 -8.617 18.017 1.00 93.62 95 PHE A CA 1
ATOM 692 C C . PHE A 1 95 ? -7.085 -8.815 17.309 1.00 93.62 95 PHE A C 1
ATOM 694 O O . PHE A 1 95 ? -7.135 -8.747 16.081 1.00 93.62 95 PHE A O 1
ATOM 701 N N . GLY A 1 96 ? -8.176 -8.992 18.060 1.00 94.00 96 GLY A N 1
ATOM 702 C CA . GLY A 1 96 ? -9.521 -9.094 17.495 1.00 94.00 96 GLY A CA 1
ATOM 703 C C . GLY A 1 96 ? -9.901 -7.851 16.690 1.00 94.00 96 GLY A C 1
ATOM 704 O O . GLY A 1 96 ? -10.301 -7.962 15.532 1.00 94.00 96 GLY A O 1
ATOM 705 N N . LEU A 1 97 ? -9.703 -6.660 17.257 1.00 93.50 97 LEU A N 1
ATOM 706 C CA . LEU A 1 97 ? -9.989 -5.390 16.587 1.00 93.50 97 LEU A CA 1
ATOM 707 C C . LEU A 1 97 ? -9.057 -5.131 15.402 1.00 93.50 97 LEU A C 1
ATOM 709 O O . LEU A 1 97 ? -9.525 -4.653 14.371 1.00 93.50 97 LEU A O 1
ATOM 713 N N . ALA A 1 98 ? -7.771 -5.469 15.513 1.00 94.31 98 ALA A N 1
ATOM 714 C CA . ALA A 1 98 ? -6.824 -5.320 14.413 1.00 94.31 98 ALA A CA 1
ATOM 715 C C . ALA A 1 98 ? -7.218 -6.204 13.219 1.00 94.31 98 ALA A C 1
ATOM 717 O O . ALA A 1 98 ? -7.269 -5.720 12.089 1.00 94.31 98 ALA A O 1
ATOM 718 N N . VAL A 1 99 ? -7.566 -7.473 13.461 1.00 96.25 99 VAL A N 1
ATOM 719 C CA . VAL A 1 99 ? -8.031 -8.394 12.411 1.00 96.25 99 VAL A CA 1
ATOM 720 C C . VAL A 1 99 ? -9.335 -7.898 11.791 1.00 96.25 99 VAL A C 1
ATOM 722 O O . VAL A 1 99 ? -9.440 -7.846 10.566 1.00 96.25 99 VAL A O 1
ATOM 725 N N . VAL A 1 100 ? -10.309 -7.482 12.607 1.00 95.88 100 VAL A N 1
ATOM 726 C CA . VAL A 1 100 ? -11.576 -6.924 12.108 1.00 95.88 100 VAL A CA 1
ATOM 727 C C . VAL A 1 100 ? -11.323 -5.682 11.254 1.00 95.88 100 VAL A C 1
ATOM 729 O O . VAL A 1 100 ? -11.860 -5.586 10.151 1.00 95.88 100 VAL A O 1
ATOM 732 N N . GLY A 1 101 ? -10.470 -4.765 11.715 1.00 94.44 101 GLY A N 1
ATOM 733 C CA . GLY A 1 101 ? -10.073 -3.574 10.967 1.00 94.44 101 GLY A CA 1
ATOM 734 C C . GLY A 1 101 ? -9.479 -3.925 9.604 1.00 94.44 101 GLY A C 1
ATOM 735 O O . GLY A 1 101 ? -9.954 -3.420 8.585 1.00 94.44 101 GLY A O 1
ATOM 736 N N . ILE A 1 102 ? -8.523 -4.860 9.573 1.00 95.94 102 ILE A N 1
ATOM 737 C CA . ILE A 1 102 ? -7.870 -5.305 8.335 1.00 95.94 102 ILE A CA 1
ATOM 738 C C . ILE A 1 102 ? -8.896 -5.918 7.382 1.00 95.94 102 ILE A C 1
ATOM 740 O O . ILE A 1 102 ? -8.935 -5.542 6.214 1.00 95.94 102 ILE A O 1
ATOM 744 N N . VAL A 1 103 ? -9.750 -6.828 7.861 1.00 95.50 103 VAL A N 1
ATOM 745 C CA . VAL A 1 103 ? -10.761 -7.501 7.028 1.00 95.50 103 VAL A CA 1
ATOM 746 C C . VAL A 1 103 ? -11.751 -6.493 6.445 1.00 95.50 103 VAL A C 1
ATOM 748 O O . VAL A 1 103 ? -12.036 -6.532 5.247 1.00 95.50 103 VAL A O 1
ATOM 751 N N . VAL A 1 104 ? -12.251 -5.565 7.264 1.00 95.25 104 VAL A N 1
ATOM 752 C CA . VAL A 1 104 ? -13.225 -4.553 6.833 1.00 95.25 104 VAL A CA 1
ATOM 753 C C . VAL A 1 104 ? -12.610 -3.603 5.807 1.00 95.25 104 VAL A C 1
ATOM 755 O O . VAL A 1 104 ? -13.204 -3.378 4.749 1.00 95.25 104 VAL A O 1
ATOM 758 N N . GLN A 1 105 ? -11.418 -3.070 6.081 1.00 94.12 105 GLN A N 1
ATOM 759 C CA . GLN A 1 105 ? -10.751 -2.128 5.183 1.00 94.12 105 GLN A CA 1
ATOM 760 C C . GLN A 1 105 ? -10.259 -2.810 3.894 1.00 94.12 105 GLN A C 1
ATOM 762 O O . GLN A 1 105 ? -10.420 -2.248 2.811 1.00 94.12 105 GLN A O 1
ATOM 767 N N . ALA A 1 106 ? -9.763 -4.050 3.960 1.00 92.81 106 ALA A N 1
ATOM 768 C CA . ALA A 1 106 ? -9.395 -4.825 2.771 1.00 92.81 106 ALA A CA 1
ATOM 769 C C . ALA A 1 106 ? -10.618 -5.177 1.905 1.00 92.81 106 ALA A C 1
ATOM 771 O O . ALA A 1 106 ? -10.551 -5.118 0.675 1.00 92.81 106 ALA A O 1
ATOM 772 N N . ALA A 1 107 ? -11.763 -5.498 2.517 1.00 92.19 107 ALA A N 1
ATOM 773 C CA . ALA A 1 107 ? -13.014 -5.707 1.788 1.00 92.19 107 ALA A CA 1
ATOM 774 C C . ALA A 1 107 ? -13.567 -4.408 1.175 1.00 92.19 107 ALA A C 1
ATOM 776 O O . ALA A 1 107 ? -14.288 -4.460 0.178 1.00 92.19 107 ALA A O 1
ATOM 777 N N . ALA A 1 108 ? -13.271 -3.246 1.762 1.00 90.25 108 ALA A N 1
ATOM 778 C CA . ALA A 1 108 ? -13.593 -1.950 1.170 1.00 90.25 108 ALA A CA 1
ATOM 779 C C . ALA A 1 108 ? -12.691 -1.644 -0.036 1.00 90.25 108 ALA A C 1
ATOM 781 O O . ALA A 1 108 ? -13.205 -1.221 -1.067 1.00 90.25 108 ALA A O 1
ATOM 782 N N . LEU A 1 109 ? -11.390 -1.946 0.051 1.00 88.50 109 LEU A N 1
ATOM 783 C CA . LEU A 1 109 ? -10.443 -1.771 -1.058 1.00 88.50 109 LEU A CA 1
ATOM 784 C C . LEU A 1 109 ? -10.843 -2.580 -2.301 1.00 88.50 109 LEU A C 1
ATOM 786 O O . LEU A 1 109 ? -10.706 -2.096 -3.413 1.00 88.50 109 LEU A O 1
ATOM 790 N N . ARG A 1 110 ? -11.387 -3.791 -2.122 1.00 83.12 110 ARG A N 1
ATOM 791 C CA . ARG A 1 110 ? -11.880 -4.636 -3.230 1.00 83.12 110 ARG A CA 1
ATOM 792 C C . ARG A 1 110 ? -13.147 -4.112 -3.918 1.00 83.12 110 ARG A C 1
ATOM 794 O O . ARG A 1 110 ? -13.517 -4.648 -4.958 1.00 83.12 110 ARG A O 1
ATOM 801 N N . ARG A 1 111 ? -13.861 -3.167 -3.300 1.00 75.12 111 ARG A N 1
ATOM 802 C CA . ARG A 1 111 ? -15.153 -2.646 -3.780 1.00 75.12 111 ARG A CA 1
ATOM 803 C C . ARG A 1 111 ? -15.052 -1.274 -4.452 1.00 75.12 111 ARG A C 1
ATOM 805 O O . ARG A 1 111 ? -16.067 -0.813 -4.966 1.00 75.12 111 ARG A O 1
ATOM 812 N N . GLY A 1 112 ? -13.888 -0.627 -4.401 1.00 56.75 112 GLY A N 1
ATOM 813 C CA . GLY A 1 112 ? -13.595 0.624 -5.110 1.00 56.75 112 GLY A CA 1
ATOM 814 C C . GLY A 1 112 ? -12.881 0.359 -6.423 1.00 56.75 112 GLY A C 1
ATOM 815 O O . GLY A 1 112 ? -13.096 1.168 -7.348 1.00 56.75 112 GLY A O 1
#

pLDDT: mean 89.11, std 9.34, range [53.56, 97.81]

Secondary structure (DSSP, 8-state):
-HHHHHHHHHHHHHHHHHHHHHHHHHHHHHHHHHHH-TTHHHHHHHHHHHHHHHHHHHHHHHHHHHHHHHHHHHHHHHHHHHS---HHHHHHHHHHHHHHHHHHHHHHHTT-

Foldseek 3Di:
DPPVVVVVVVVVVLVVQLQVQLQVQLVVQLVVCVVPDPPSVVCSVVSSRVRSNVRSVVSSVVVLLVCQQVVQQVVLVVVLVVDDDDPVVSVVSNVVSSVVSSVVSVVVVVVD

Sequence (112 aa):
MRRRGALLALFLQKVAIAVLGFLAGGKLGGAIASAFFVHYGEHSTIIFLVGGIVGAILLLVLFDWALIVVSSLIGAHLIQSAVVLPATGSTIVFFGLAVVGIVVQAAALRRG